Protein AF-A0A1I2MCZ3-F1 (afdb_monomer_lite)

Secondary structure (DSSP,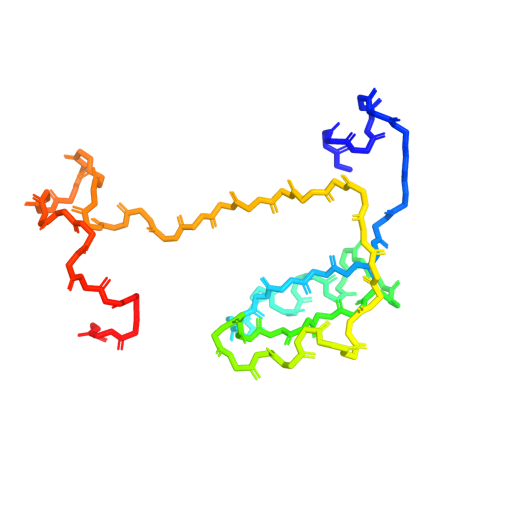 8-state):
-HHHHHH------B----HHHHHHHHHHSTTPPB---TTS--GGGSPP-S--------TTT-TTTT---TTS-TT--

Organism: NCBI:txid380248

Structure (mmCIF, N/CA/C/O backbone):
data_AF-A0A1I2MCZ3-F1
#
_entry.id   AF-A0A1I2MCZ3-F1
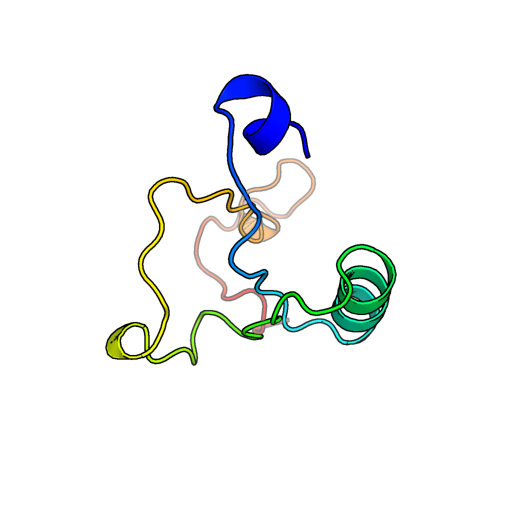#
loop_
_atom_site.group_PDB
_atom_site.id
_atom_site.type_symbol
_atom_site.label_atom_id
_atom_site.label_alt_id
_atom_site.label_comp_id
_atom_site.label_asym_id
_atom_site.label_entity_id
_atom_site.label_seq_id
_atom_site.pdbx_PDB_ins_code
_atom_site.Cartn_x
_atom_site.Cartn_y
_atom_site.Cartn_z
_atom_site.occupancy
_atom_site.B_iso_or_equiv
_atom_site.auth_seq_id
_atom_site.auth_comp_id
_atom_site.auth_asym_id
_atom_site.auth_atom_id
_atom_site.pdbx_PDB_model_num
ATOM 1 N N . MET A 1 1 ? 2.891 10.113 9.949 1.00 88.00 1 MET A N 1
ATOM 2 C CA . MET A 1 1 ? 3.210 10.361 8.517 1.00 88.00 1 MET A CA 1
ATOM 3 C C . MET A 1 1 ? 2.846 11.789 8.109 1.00 88.00 1 MET A C 1
ATOM 5 O O . MET A 1 1 ? 2.142 12.449 8.864 1.00 88.00 1 MET A O 1
ATOM 9 N N . ALA A 1 2 ? 3.328 12.288 6.959 1.00 91.75 2 ALA A N 1
ATOM 10 C CA . ALA A 1 2 ? 3.050 13.659 6.496 1.00 91.75 2 ALA A CA 1
ATOM 11 C C . ALA A 1 2 ? 1.544 13.932 6.337 1.00 91.75 2 ALA A C 1
ATOM 13 O O . ALA A 1 2 ? 1.047 14.898 6.905 1.00 91.75 2 ALA A O 1
ATOM 14 N N . VAL A 1 3 ? 0.811 13.019 5.689 1.00 94.25 3 VAL A N 1
ATOM 15 C CA . VAL A 1 3 ? -0.651 13.109 5.526 1.00 94.25 3 VAL A CA 1
ATOM 16 C C . VAL A 1 3 ? -1.386 13.268 6.864 1.00 94.25 3 VAL A C 1
ATOM 18 O O . VAL A 1 3 ? -2.189 14.178 7.022 1.00 94.25 3 VAL A O 1
ATOM 21 N N . GLN A 1 4 ? -1.035 12.469 7.879 1.00 94.31 4 GLN A N 1
ATOM 22 C CA . GLN A 1 4 ? -1.650 12.563 9.209 1.00 94.31 4 GLN A CA 1
ATOM 23 C C . GLN A 1 4 ? -1.364 13.906 9.888 1.00 94.31 4 GLN A C 1
ATOM 25 O O . GLN A 1 4 ? -2.224 14.424 10.590 1.00 94.31 4 GLN A O 1
ATOM 30 N N . ARG A 1 5 ? -0.160 14.467 9.687 1.00 94.81 5 ARG A N 1
ATOM 31 C CA . ARG A 1 5 ? 0.216 15.773 10.248 1.00 94.81 5 ARG A CA 1
ATOM 32 C C . ARG A 1 5 ? -0.560 16.926 9.615 1.00 94.81 5 ARG A C 1
ATOM 34 O O . ARG A 1 5 ? -0.847 17.886 10.313 1.00 94.81 5 ARG A O 1
ATOM 41 N N . VAL A 1 6 ? -0.865 16.837 8.322 1.00 97.06 6 VAL A N 1
ATOM 42 C CA . VAL A 1 6 ? -1.554 17.904 7.581 1.00 97.06 6 VAL A CA 1
ATOM 43 C C . VAL A 1 6 ? -3.064 17.854 7.792 1.00 97.06 6 VAL A C 1
ATOM 45 O O . VAL A 1 6 ? -3.675 18.890 8.025 1.00 97.06 6 VAL A O 1
ATOM 48 N N . PHE A 1 7 ? -3.665 16.665 7.725 1.00 96.06 7 PHE A N 1
ATOM 49 C CA . PHE A 1 7 ? -5.124 16.530 7.709 1.00 96.06 7 PHE A CA 1
ATOM 50 C C . PHE A 1 7 ? -5.737 16.173 9.066 1.00 96.06 7 PHE A C 1
ATOM 52 O O . PHE A 1 7 ? -6.934 16.361 9.247 1.00 96.06 7 PHE A O 1
ATOM 59 N N . GLY A 1 8 ? -4.935 15.692 10.024 1.00 92.44 8 GLY A N 1
ATOM 60 C CA . GLY A 1 8 ? -5.442 15.101 11.262 1.00 92.44 8 GLY A CA 1
ATOM 61 C C . GLY A 1 8 ? -6.127 13.758 10.984 1.00 92.44 8 GLY A C 1
ATOM 62 O O . GLY A 1 8 ? -7.094 13.675 10.237 1.00 92.44 8 GLY A O 1
ATOM 63 N N . GLY A 1 9 ? -5.617 12.663 11.548 1.00 93.25 9 GLY A N 1
ATOM 64 C CA . GLY A 1 9 ? -6.205 11.345 11.304 1.00 93.25 9 GLY A CA 1
ATOM 65 C C . GLY A 1 9 ? -5.414 10.187 11.892 1.00 93.25 9 GLY A C 1
ATOM 66 O O . GLY A 1 9 ? -4.262 10.327 12.313 1.00 93.25 9 GLY A O 1
ATOM 67 N N . THR A 1 10 ? -6.041 9.015 11.892 1.00 95.44 10 THR A N 1
ATOM 68 C CA . THR A 1 10 ? -5.430 7.759 12.339 1.00 95.44 10 THR A CA 1
ATOM 69 C C . THR A 1 10 ? -5.147 6.861 11.142 1.00 95.44 10 THR A C 1
ATOM 71 O O . THR A 1 10 ? -5.846 6.914 10.132 1.00 95.44 10 THR A O 1
ATOM 74 N N . LEU A 1 11 ? -4.076 6.073 11.228 1.00 96.56 11 LEU A N 1
ATOM 75 C CA . LEU A 1 11 ? -3.760 5.096 10.195 1.00 96.56 11 LEU A CA 1
ATOM 76 C C . LEU A 1 11 ? -4.724 3.915 10.336 1.00 96.56 11 LEU A C 1
ATOM 78 O O . LEU A 1 11 ? -4.731 3.268 11.378 1.00 96.56 11 LEU A O 1
ATOM 82 N N . ALA A 1 12 ? -5.541 3.662 9.314 1.00 96.69 12 ALA A N 1
ATOM 83 C CA . ALA A 1 12 ? -6.533 2.588 9.341 1.00 96.69 12 ALA A CA 1
ATOM 84 C C . ALA A 1 12 ? -5.934 1.229 8.949 1.00 96.69 12 ALA A C 1
ATOM 86 O O . ALA A 1 12 ? -6.219 0.220 9.589 1.00 96.69 12 ALA A O 1
ATOM 87 N N . TRP A 1 13 ? -5.116 1.219 7.899 1.00 97.12 13 TRP A N 1
ATOM 88 C CA . TRP A 1 13 ? -4.470 0.038 7.339 1.00 97.12 13 TRP A CA 1
ATOM 89 C C . TRP A 1 13 ? -3.320 0.460 6.420 1.00 97.12 13 TRP A C 1
ATOM 91 O O . TRP A 1 13 ? -3.231 1.618 6.004 1.00 97.12 13 TRP A O 1
ATOM 101 N N . VAL A 1 14 ? -2.441 -0.489 6.119 1.00 97.56 14 VAL A N 1
ATOM 102 C CA . VAL A 1 14 ? -1.404 -0.400 5.078 1.00 97.56 14 VAL A CA 1
ATOM 103 C C . VAL A 1 14 ? -1.621 -1.534 4.074 1.00 97.56 14 VAL A C 1
ATOM 105 O O . VAL A 1 14 ? -2.373 -2.461 4.366 1.00 97.56 14 VAL A O 1
ATOM 108 N N . ALA A 1 15 ? -1.015 -1.470 2.893 1.00 97.00 15 ALA A N 1
ATOM 109 C CA . ALA A 1 15 ? -1.123 -2.529 1.890 1.00 97.00 15 ALA A CA 1
ATOM 110 C C . ALA A 1 15 ? 0.188 -2.631 1.105 1.00 97.00 15 ALA A C 1
ATOM 112 O O . ALA A 1 15 ? 0.498 -1.748 0.309 1.00 97.00 15 ALA A O 1
ATOM 113 N N . ASP A 1 16 ? 0.970 -3.670 1.391 1.00 96.94 16 ASP A N 1
ATOM 114 C CA . ASP A 1 16 ? 2.209 -4.000 0.686 1.00 96.94 16 ASP A CA 1
ATOM 115 C C . ASP A 1 16 ? 2.426 -5.522 0.727 1.00 96.94 16 ASP A C 1
ATOM 117 O O . ASP A 1 16 ? 2.304 -6.139 1.793 1.00 96.94 16 ASP A O 1
ATOM 121 N N . ASN A 1 17 ? 2.696 -6.134 -0.427 1.00 94.94 17 ASN A N 1
ATOM 122 C CA . ASN A 1 17 ? 2.875 -7.578 -0.582 1.00 94.94 17 ASN A CA 1
ATOM 123 C C . ASN A 1 17 ? 4.345 -8.033 -0.466 1.00 94.94 17 ASN A C 1
ATOM 125 O O . ASN A 1 17 ? 4.595 -9.239 -0.403 1.00 94.94 17 ASN A O 1
ATOM 129 N N . ASP A 1 18 ? 5.319 -7.119 -0.368 1.00 96.38 18 ASP A N 1
ATOM 130 C CA . ASP A 1 18 ? 6.710 -7.485 -0.107 1.00 96.38 18 ASP A CA 1
ATOM 131 C C . ASP A 1 18 ? 6.902 -7.894 1.365 1.00 96.38 18 ASP A C 1
ATOM 133 O O . ASP A 1 18 ? 6.579 -7.169 2.310 1.00 96.38 18 ASP A O 1
ATOM 137 N N . ARG A 1 19 ? 7.477 -9.081 1.586 1.00 96.81 19 ARG A N 1
ATOM 138 C CA . ARG A 1 19 ? 7.667 -9.659 2.931 1.00 96.81 19 ARG A CA 1
ATOM 139 C C . ARG A 1 19 ? 8.565 -8.818 3.848 1.00 96.81 19 ARG A C 1
ATOM 141 O O . ARG A 1 19 ? 8.381 -8.808 5.070 1.00 96.81 19 ARG A O 1
ATOM 148 N N . HIS A 1 20 ? 9.566 -8.148 3.284 1.00 97.75 20 HIS A N 1
ATOM 149 C CA . HIS A 1 20 ? 10.507 -7.329 4.041 1.00 97.75 20 HIS A CA 1
ATOM 150 C C . HIS A 1 20 ? 9.846 -6.008 4.413 1.00 97.75 20 HIS A C 1
ATOM 152 O O . HIS A 1 20 ? 9.957 -5.573 5.560 1.00 97.75 20 HIS A O 1
ATOM 158 N N . VAL A 1 21 ? 9.075 -5.425 3.492 1.00 97.38 21 VAL A N 1
ATOM 159 C CA . VAL A 1 21 ? 8.256 -4.243 3.784 1.00 97.38 21 VAL A CA 1
ATOM 160 C C . VAL A 1 21 ? 7.203 -4.565 4.843 1.00 97.38 21 VAL A C 1
ATOM 162 O O . VAL A 1 21 ? 7.089 -3.829 5.822 1.00 97.38 21 VAL A O 1
ATOM 165 N N . ALA A 1 22 ? 6.510 -5.702 4.743 1.00 97.81 22 ALA A N 1
ATOM 166 C CA . ALA A 1 22 ? 5.553 -6.147 5.758 1.00 97.81 22 ALA A CA 1
ATOM 167 C C . ALA A 1 22 ? 6.182 -6.246 7.163 1.00 97.81 22 ALA A C 1
ATOM 169 O O . ALA A 1 22 ? 5.564 -5.839 8.150 1.00 97.81 22 ALA A O 1
ATOM 170 N N . THR A 1 23 ? 7.432 -6.712 7.258 1.00 97.88 23 THR A N 1
ATOM 171 C CA . THR A 1 23 ? 8.186 -6.764 8.526 1.00 97.88 23 THR A CA 1
ATOM 172 C C . THR A 1 23 ? 8.441 -5.364 9.101 1.00 97.88 23 THR A C 1
ATOM 174 O O . THR A 1 23 ? 8.252 -5.129 10.300 1.00 97.88 23 THR A O 1
ATOM 177 N N . LEU A 1 24 ? 8.837 -4.409 8.254 1.00 97.94 24 LEU A N 1
ATOM 178 C CA . LEU A 1 24 ? 9.034 -3.017 8.665 1.00 97.94 24 LEU A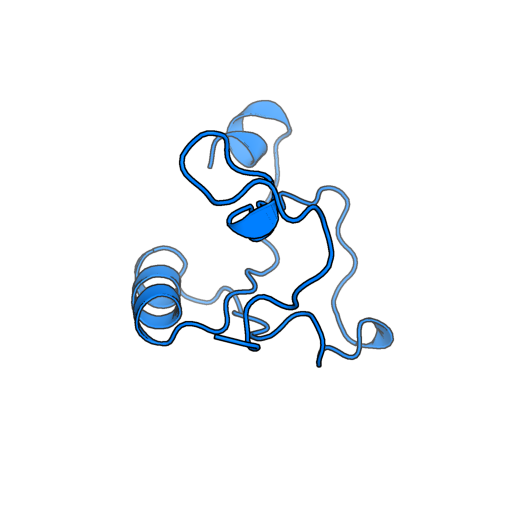 CA 1
ATOM 179 C C . LEU A 1 24 ? 7.716 -2.370 9.105 1.00 97.94 24 LEU A C 1
ATOM 181 O O . LEU A 1 24 ? 7.664 -1.725 10.153 1.00 97.94 24 LEU A O 1
ATOM 185 N N . LEU A 1 25 ? 6.640 -2.580 8.347 1.00 97.94 25 LEU A N 1
ATOM 186 C CA . LEU A 1 25 ? 5.314 -2.046 8.651 1.00 97.94 25 LEU A CA 1
ATOM 187 C C . LEU A 1 25 ? 4.797 -2.552 10.002 1.00 97.94 25 LEU A C 1
ATOM 189 O O . LEU A 1 25 ? 4.334 -1.745 10.804 1.00 97.94 25 LEU A O 1
ATOM 193 N N . ALA A 1 26 ? 4.952 -3.844 10.304 1.00 97.94 26 ALA A N 1
ATOM 194 C CA . ALA A 1 26 ? 4.565 -4.405 11.601 1.00 97.94 26 ALA A CA 1
ATOM 195 C C . ALA A 1 26 ? 5.357 -3.796 12.774 1.00 97.94 26 ALA A C 1
ATOM 197 O O . ALA A 1 26 ? 4.811 -3.606 13.861 1.00 97.94 26 ALA A O 1
ATOM 198 N N . THR A 1 27 ? 6.630 -3.457 12.549 1.00 98.00 27 THR A N 1
ATOM 199 C CA . THR A 1 27 ? 7.497 -2.838 13.563 1.00 98.00 27 THR A CA 1
ATOM 200 C C . THR A 1 27 ? 7.130 -1.371 13.807 1.00 98.00 27 THR A C 1
ATOM 202 O O . THR A 1 27 ? 7.048 -0.930 14.952 1.00 98.00 27 THR A O 1
ATOM 205 N N . HIS A 1 28 ? 6.900 -0.597 12.743 1.00 97.12 28 HIS A N 1
ATOM 206 C CA . HIS A 1 28 ? 6.611 0.839 12.839 1.00 97.12 28 HIS A CA 1
ATOM 207 C C . HIS A 1 28 ? 5.141 1.158 13.145 1.00 97.12 28 HIS A C 1
ATOM 209 O O . HIS A 1 28 ? 4.842 2.226 13.687 1.00 97.12 28 HIS A O 1
ATOM 215 N N . HIS A 1 29 ? 4.224 0.252 12.803 1.00 97.19 29 HIS A N 1
ATOM 216 C CA . HIS A 1 29 ? 2.779 0.416 12.953 1.00 97.19 29 HIS A CA 1
ATOM 217 C C . HIS A 1 29 ? 2.155 -0.808 13.646 1.00 97.19 29 HIS A C 1
ATOM 219 O O . HIS A 1 29 ? 1.319 -1.498 13.058 1.00 97.19 29 HIS A O 1
ATOM 225 N N . PRO A 1 30 ? 2.542 -1.096 14.904 1.00 97.38 30 PRO A N 1
ATOM 226 C CA . PRO A 1 30 ? 2.039 -2.261 15.621 1.00 97.38 30 PRO A CA 1
ATOM 227 C C . PRO A 1 30 ? 0.512 -2.202 15.762 1.00 97.38 30 PRO A C 1
ATOM 229 O O . PRO A 1 30 ? -0.053 -1.178 16.145 1.00 97.38 30 PRO A O 1
ATOM 232 N N . GLY A 1 31 ? -0.153 -3.316 15.448 1.00 96.94 31 GLY A N 1
ATOM 233 C CA . GLY A 1 31 ? -1.613 -3.445 15.509 1.00 96.94 31 GLY A CA 1
ATOM 234 C C . GLY A 1 31 ? -2.373 -2.871 14.307 1.00 96.94 31 GLY A C 1
ATOM 235 O O . GLY A 1 31 ? -3.589 -3.039 14.240 1.00 96.94 31 GLY A O 1
ATOM 236 N N . ILE A 1 32 ? -1.692 -2.235 13.349 1.00 97.75 32 ILE A N 1
ATOM 237 C CA . ILE A 1 32 ? -2.306 -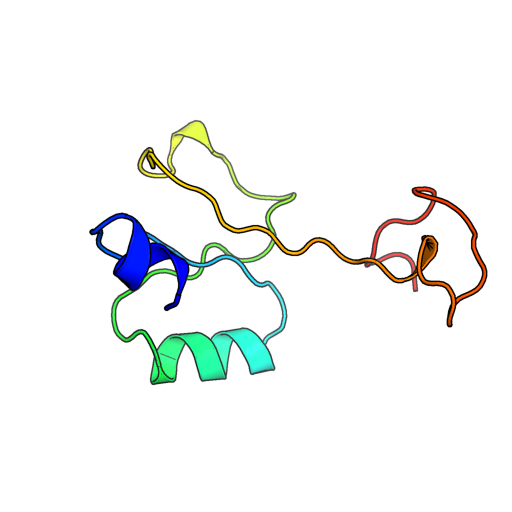1.798 12.092 1.00 97.75 32 ILE A CA 1
ATOM 238 C C . ILE A 1 32 ? -2.241 -2.945 11.074 1.00 97.75 32 ILE A C 1
ATOM 240 O O . ILE A 1 32 ? -1.154 -3.476 10.837 1.00 97.75 32 ILE A O 1
ATOM 244 N N . PRO A 1 33 ? -3.368 -3.344 10.453 1.00 97.00 33 PRO A N 1
ATOM 245 C CA . PRO A 1 33 ? -3.368 -4.444 9.497 1.00 97.00 33 PRO A CA 1
ATOM 246 C C . PRO A 1 33 ? -2.659 -4.055 8.194 1.00 97.00 33 PRO A C 1
ATOM 248 O O . PRO A 1 33 ? -2.896 -2.974 7.646 1.00 97.00 33 PRO A O 1
ATOM 251 N N . ASN A 1 34 ? -1.825 -4.968 7.688 1.00 97.69 34 ASN A N 1
ATOM 252 C CA . ASN A 1 34 ? -1.346 -4.951 6.310 1.00 97.69 34 ASN A CA 1
ATOM 253 C C . ASN A 1 34 ? -2.277 -5.819 5.455 1.00 97.69 34 ASN A C 1
ATOM 255 O O . ASN A 1 34 ? -2.395 -7.016 5.708 1.00 97.69 34 ASN A O 1
ATOM 259 N N . LEU A 1 35 ? -2.940 -5.215 4.471 1.00 97.44 35 LEU A N 1
ATOM 260 C CA . LEU A 1 35 ? -3.903 -5.893 3.605 1.00 97.44 35 LEU A CA 1
ATOM 261 C C . LEU A 1 35 ? -3.241 -6.735 2.500 1.00 97.44 35 LEU A C 1
ATOM 263 O O . LEU A 1 35 ? -3.917 -7.561 1.895 1.00 97.44 35 LEU A O 1
ATOM 267 N N . GLY A 1 36 ? -1.937 -6.566 2.263 1.00 96.12 36 GLY A N 1
ATOM 268 C CA . GLY A 1 36 ? -1.192 -7.319 1.254 1.00 96.12 36 GLY A CA 1
ATOM 269 C C . GLY A 1 36 ? -1.404 -6.801 -0.169 1.00 96.12 36 GLY A C 1
ATOM 270 O O . GLY A 1 36 ? -1.401 -5.592 -0.401 1.00 96.12 36 GLY A O 1
ATOM 271 N N . ASP A 1 37 ? -1.526 -7.726 -1.124 1.00 94.94 37 ASP A N 1
ATOM 272 C CA . ASP A 1 37 ? -1.629 -7.415 -2.551 1.00 94.94 37 ASP A CA 1
ATOM 273 C C . ASP A 1 37 ? -2.981 -6.783 -2.885 1.00 94.94 37 ASP A C 1
ATOM 275 O O . ASP A 1 37 ? -4.023 -7.432 -2.819 1.00 94.94 37 ASP A O 1
ATOM 279 N N . ILE A 1 38 ? -2.954 -5.512 -3.284 1.00 93.81 38 ILE A N 1
ATOM 280 C CA . ILE A 1 38 ? -4.157 -4.730 -3.570 1.00 93.81 38 ILE A CA 1
ATOM 281 C C . ILE A 1 38 ? -4.989 -5.246 -4.750 1.00 93.81 38 ILE A C 1
ATOM 283 O O . ILE A 1 38 ? -6.160 -4.875 -4.853 1.00 93.81 38 ILE A O 1
ATOM 287 N N . SER A 1 39 ? -4.419 -6.085 -5.621 1.00 92.56 39 SER A N 1
ATOM 288 C CA . SER A 1 39 ? -5.150 -6.717 -6.726 1.00 92.56 39 SER A CA 1
ATOM 289 C C . SER A 1 39 ? -6.060 -7.864 -6.269 1.00 92.56 39 SER A C 1
ATOM 291 O O . SER A 1 39 ? -7.049 -8.155 -6.938 1.00 92.56 39 SER A O 1
ATOM 293 N N . GLU A 1 40 ? -5.793 -8.439 -5.093 1.00 95.56 40 GLU A N 1
ATOM 294 C CA . GLU A 1 40 ? -6.497 -9.607 -4.544 1.00 95.56 40 GLU A CA 1
ATOM 295 C C . GLU A 1 40 ? -7.487 -9.242 -3.416 1.00 95.56 40 GLU A C 1
ATOM 297 O O . GLU A 1 40 ? -8.186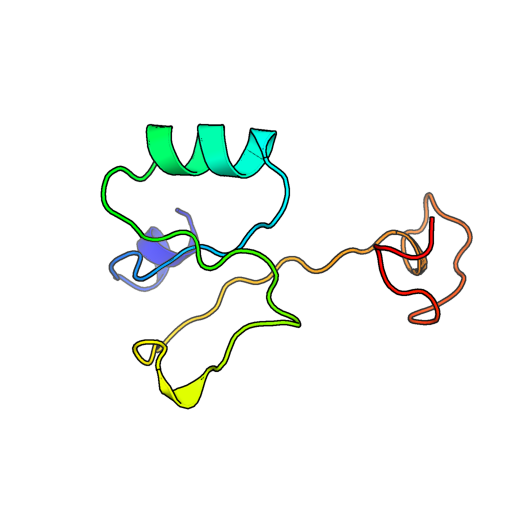 -10.100 -2.873 1.00 95.56 40 GLU A O 1
ATOM 302 N N . ILE A 1 41 ? -7.562 -7.964 -3.026 1.00 95.56 41 ILE A N 1
ATOM 303 C CA . ILE A 1 41 ? -8.400 -7.508 -1.907 1.00 95.56 41 ILE A CA 1
ATOM 304 C C . ILE A 1 41 ? -9.882 -7.451 -2.305 1.00 95.56 41 ILE A C 1
ATOM 306 O O . ILE A 1 41 ? -10.279 -6.733 -3.224 1.00 95.56 41 ILE A O 1
ATOM 310 N N . ASP A 1 42 ? -10.742 -8.091 -1.506 1.00 95.56 42 ASP A N 1
ATOM 311 C CA . ASP A 1 42 ? -12.182 -7.820 -1.525 1.00 95.56 42 ASP A CA 1
ATOM 312 C C . ASP A 1 42 ? -12.519 -6.561 -0.709 1.00 95.56 42 ASP A C 1
ATOM 314 O O . ASP A 1 42 ? -12.777 -6.602 0.499 1.00 95.56 42 ASP A O 1
ATOM 318 N N . TRP A 1 43 ? -12.554 -5.423 -1.399 1.00 95.19 43 TRP A N 1
ATOM 319 C CA . TRP A 1 43 ? -12.764 -4.096 -0.813 1.00 95.19 43 TRP A CA 1
ATOM 320 C C . TRP A 1 43 ? -14.091 -3.923 -0.070 1.00 95.19 43 TRP A C 1
ATOM 322 O O . TRP A 1 43 ? -14.202 -3.033 0.771 1.00 95.19 43 TRP A O 1
ATOM 332 N N . ARG A 1 44 ? -15.088 -4.783 -0.315 1.00 95.81 44 ARG A N 1
ATOM 333 C CA . ARG A 1 44 ? -16.381 -4.732 0.392 1.00 95.81 44 ARG A CA 1
ATOM 334 C C . ARG A 1 44 ? -16.244 -5.037 1.883 1.00 95.81 44 ARG A C 1
ATOM 336 O O . ARG A 1 44 ? -17.112 -4.653 2.661 1.00 95.81 44 ARG A O 1
ATOM 343 N N . HIS A 1 45 ? -15.166 -5.716 2.273 1.00 94.19 45 HIS A N 1
ATOM 344 C CA . HIS A 1 45 ? -14.877 -6.086 3.657 1.00 94.19 45 HIS A CA 1
ATOM 345 C C . HIS A 1 45 ? -13.829 -5.179 4.316 1.00 94.19 45 HIS A C 1
ATOM 347 O O . HIS A 1 45 ? -13.536 -5.333 5.503 1.00 94.19 45 HIS A O 1
ATOM 353 N N . VAL A 1 46 ? -13.264 -4.222 3.575 1.00 96.12 46 VAL A N 1
ATOM 354 C CA . VAL A 1 46 ? -12.283 -3.272 4.104 1.00 96.12 46 VAL A CA 1
ATOM 355 C C . VAL A 1 46 ? -13.014 -2.075 4.700 1.00 96.12 46 VAL A C 1
ATOM 357 O O . VAL A 1 46 ? -13.931 -1.517 4.097 1.00 96.12 46 VAL A O 1
ATOM 360 N N . LYS A 1 47 ? -12.601 -1.655 5.901 1.00 90.94 47 LYS A N 1
ATOM 361 C CA . LYS A 1 47 ? -13.167 -0.469 6.549 1.00 90.94 47 LYS A CA 1
ATOM 362 C C . LYS A 1 47 ? -12.988 0.761 5.636 1.00 90.94 47 LYS A C 1
ATOM 364 O O . LYS A 1 47 ? -11.850 1.025 5.230 1.00 90.94 47 LYS A O 1
ATOM 369 N N . PRO A 1 48 ? -14.056 1.539 5.373 1.00 95.00 48 PRO A N 1
ATOM 370 C CA . PRO A 1 48 ? -13.960 2.780 4.613 1.00 95.00 48 PRO A CA 1
ATOM 371 C C . PRO A 1 48 ? -12.960 3.766 5.224 1.00 95.00 48 PRO A C 1
ATOM 373 O O . PRO A 1 48 ? -12.787 3.827 6.445 1.00 95.00 48 PRO A O 1
ATOM 376 N N . ILE A 1 49 ? -12.327 4.547 4.353 1.00 95.81 49 ILE A N 1
ATOM 377 C CA . ILE A 1 49 ? -11.358 5.589 4.691 1.00 95.81 49 ILE A CA 1
ATOM 378 C C . ILE A 1 49 ? -11.713 6.885 3.964 1.00 95.81 49 ILE A C 1
ATOM 380 O O . ILE A 1 49 ? -12.291 6.853 2.880 1.00 95.81 49 ILE A O 1
ATOM 384 N N . ASP A 1 50 ? -11.309 8.014 4.538 1.00 97.00 50 ASP A N 1
ATOM 385 C CA . ASP A 1 50 ? -11.526 9.337 3.942 1.00 97.00 50 ASP A CA 1
ATOM 386 C C . ASP A 1 50 ? -10.349 9.788 3.058 1.00 97.00 50 ASP A C 1
ATOM 388 O O . ASP A 1 50 ? -10.525 10.563 2.121 1.00 97.00 50 ASP A O 1
ATOM 392 N N . ILE A 1 51 ? -9.130 9.318 3.358 1.00 96.62 51 ILE A N 1
ATOM 393 C CA . ILE A 1 51 ? -7.892 9.721 2.675 1.00 96.62 51 ILE A CA 1
ATOM 394 C C . ILE A 1 51 ? -7.053 8.485 2.352 1.00 96.62 51 ILE A C 1
ATOM 396 O O . ILE A 1 51 ? -6.729 7.703 3.247 1.00 96.62 51 ILE A O 1
ATOM 400 N N . ILE A 1 52 ? -6.635 8.360 1.089 1.00 95.31 52 ILE A N 1
ATOM 401 C CA . ILE A 1 52 ? -5.685 7.346 0.621 1.00 95.31 52 ILE A CA 1
ATOM 402 C C . ILE A 1 52 ? -4.365 8.000 0.200 1.00 95.31 52 ILE A C 1
ATOM 404 O O . ILE A 1 52 ? -4.344 9.021 -0.487 1.00 95.31 52 ILE A O 1
ATOM 408 N N . CYS A 1 53 ? -3.245 7.406 0.608 1.00 95.75 53 CYS A N 1
ATOM 409 C CA . CYS A 1 53 ? -1.927 7.707 0.056 1.00 95.75 53 CYS A CA 1
ATOM 410 C C . CYS A 1 53 ? -1.432 6.466 -0.677 1.00 95.75 53 CYS A C 1
ATOM 412 O O . CYS A 1 53 ? -1.221 5.436 -0.043 1.00 95.75 53 CYS A O 1
ATOM 414 N N . ALA A 1 54 ? -1.247 6.571 -1.990 1.00 94.19 54 ALA A N 1
ATOM 415 C CA . ALA A 1 54 ? -0.786 5.471 -2.823 1.00 94.19 54 ALA A CA 1
ATOM 416 C C . ALA A 1 54 ? 0.398 5.928 -3.678 1.00 94.19 54 ALA A C 1
ATOM 418 O O . ALA A 1 54 ? 0.289 6.887 -4.443 1.00 94.19 54 ALA A O 1
ATOM 419 N N . GLY A 1 55 ? 1.526 5.238 -3.534 1.00 90.88 55 GLY A N 1
ATOM 420 C CA . GLY A 1 55 ? 2.618 5.271 -4.499 1.00 90.88 55 GLY A CA 1
ATOM 421 C C . GLY A 1 55 ? 2.568 3.973 -5.287 1.00 90.88 55 GLY A C 1
ATOM 422 O O . GLY A 1 55 ? 2.887 2.926 -4.735 1.00 90.88 55 GLY A O 1
ATOM 423 N N . PHE A 1 56 ? 2.111 4.028 -6.535 1.00 87.88 56 PHE A N 1
ATOM 424 C CA . PHE A 1 56 ? 2.054 2.841 -7.384 1.00 87.88 56 PHE A CA 1
ATOM 425 C C . PHE A 1 56 ? 3.421 2.583 -8.050 1.00 87.88 56 PHE A C 1
ATOM 427 O O . PHE A 1 56 ? 4.215 3.523 -8.192 1.00 87.88 56 PHE A O 1
ATOM 434 N N . PRO A 1 57 ? 3.709 1.337 -8.466 1.00 87.94 57 PRO A N 1
ATOM 435 C CA . PRO A 1 57 ? 4.939 0.993 -9.177 1.00 87.94 57 PRO A CA 1
ATOM 436 C C . PRO A 1 57 ? 5.144 1.875 -10.420 1.00 87.94 57 PRO A C 1
ATOM 438 O O . PRO A 1 57 ? 4.290 1.935 -11.301 1.00 87.94 57 PRO A O 1
ATOM 441 N N . CYS A 1 58 ? 6.270 2.587 -10.495 1.00 89.06 58 CYS A N 1
ATOM 442 C CA . CYS A 1 58 ? 6.562 3.541 -11.569 1.00 89.06 58 CYS A CA 1
ATOM 443 C C . CYS A 1 58 ? 7.576 3.030 -12.606 1.00 89.06 58 CYS A C 1
ATOM 445 O O . CYS A 1 58 ? 7.985 3.791 -13.482 1.00 89.06 58 CYS A O 1
ATOM 447 N N . GLN A 1 59 ? 8.005 1.770 -12.509 1.00 87.69 59 GLN A N 1
ATOM 448 C CA . GLN A 1 59 ? 9.105 1.172 -13.274 1.00 87.69 59 GLN A CA 1
ATOM 449 C C . GLN A 1 59 ? 8.964 1.417 -14.781 1.00 87.69 59 GLN A C 1
ATOM 451 O O . GLN A 1 59 ? 9.928 1.830 -15.430 1.00 87.69 59 GLN A O 1
ATOM 456 N N . ASP A 1 60 ? 7.757 1.251 -15.319 1.00 86.06 60 ASP A N 1
ATOM 457 C CA . ASP A 1 60 ? 7.527 1.380 -16.756 1.00 86.06 60 ASP A CA 1
ATOM 458 C C . ASP A 1 60 ? 7.443 2.828 -17.258 1.00 86.06 60 ASP A C 1
ATOM 460 O O . ASP A 1 60 ? 7.616 3.082 -18.451 1.00 86.06 60 ASP A O 1
ATOM 464 N N . ILE A 1 61 ? 7.182 3.790 -16.370 1.00 89.25 61 ILE A N 1
ATOM 465 C CA . ILE A 1 61 ? 7.029 5.215 -16.713 1.00 89.25 61 ILE A CA 1
ATOM 466 C C . ILE A 1 61 ? 8.206 6.074 -16.239 1.00 89.25 61 ILE A C 1
ATOM 468 O O . ILE A 1 61 ? 8.288 7.257 -16.566 1.00 89.25 61 ILE A O 1
ATOM 472 N N . SER A 1 62 ? 9.116 5.499 -15.454 1.00 89.19 62 SER A N 1
ATOM 473 C CA . SER A 1 62 ? 10.272 6.198 -14.907 1.00 89.19 62 SER A CA 1
ATOM 474 C C . SER A 1 62 ? 11.213 6.672 -16.013 1.00 89.19 62 SER A C 1
ATOM 476 O O . SER A 1 62 ? 11.542 5.919 -16.930 1.00 89.19 62 SER A O 1
ATOM 478 N N . PHE A 1 63 ? 11.735 7.894 -15.868 1.00 91.31 63 PHE A N 1
ATOM 479 C CA . PHE A 1 63 ? 12.778 8.435 -16.747 1.00 91.31 63 PHE A CA 1
ATOM 480 C C . PHE A 1 63 ? 14.080 7.618 -16.690 1.00 91.31 63 PHE A C 1
ATOM 482 O O . PHE A 1 63 ? 14.836 7.588 -17.654 1.00 91.31 63 PHE A O 1
ATOM 489 N N . ALA A 1 64 ? 14.337 6.937 -15.569 1.00 90.81 64 ALA A N 1
ATOM 490 C CA . ALA A 1 64 ? 15.468 6.020 -15.425 1.00 90.81 64 ALA A CA 1
ATOM 491 C C . ALA A 1 64 ? 15.176 4.607 -15.975 1.00 90.81 64 ALA A C 1
ATOM 493 O O . ALA A 1 64 ? 16.058 3.750 -15.955 1.00 90.81 64 ALA A O 1
ATOM 494 N N . GLY A 1 65 ? 13.940 4.348 -16.411 1.00 85.62 65 GLY A N 1
ATOM 495 C CA . GLY A 1 65 ? 13.484 3.073 -16.953 1.00 85.62 65 GLY A CA 1
ATOM 496 C C . GLY A 1 65 ? 13.424 3.062 -18.481 1.00 85.62 65 GLY A C 1
ATOM 497 O O . GLY A 1 65 ? 14.020 3.887 -19.169 1.00 85.62 65 GLY A O 1
ATOM 498 N N . ARG A 1 66 ? 12.677 2.098 -19.026 1.00 87.06 66 ARG A N 1
ATOM 499 C CA . ARG A 1 66 ? 12.530 1.901 -20.479 1.00 87.06 66 ARG A CA 1
ATOM 500 C C . ARG A 1 66 ? 11.432 2.756 -21.118 1.00 87.06 66 ARG A C 1
ATOM 502 O O . ARG A 1 66 ? 11.296 2.715 -22.337 1.00 87.06 66 ARG A O 1
ATOM 509 N N . GLY A 1 67 ? 10.647 3.486 -20.321 1.00 88.06 67 GLY A N 1
ATOM 510 C CA . GLY A 1 67 ? 9.527 4.291 -20.816 1.00 88.06 67 GLY A CA 1
ATOM 511 C C . GLY A 1 67 ? 8.473 3.467 -21.565 1.00 88.06 67 GLY A C 1
ATOM 512 O O . GLY A 1 67 ? 7.948 3.927 -22.575 1.00 88.06 67 GLY A O 1
ATOM 513 N N . ALA A 1 68 ? 8.195 2.243 -21.106 1.00 87.75 68 ALA A N 1
ATOM 514 C CA . ALA A 1 68 ? 7.247 1.324 -21.736 1.00 87.75 68 ALA A CA 1
ATOM 515 C C . ALA A 1 68 ? 5.772 1.752 -21.578 1.00 87.75 68 ALA A C 1
ATOM 517 O O . ALA A 1 68 ? 4.909 1.224 -22.275 1.00 87.75 68 ALA A O 1
ATOM 518 N N . GLY A 1 69 ? 5.478 2.731 -20.713 1.00 86.50 69 GLY A N 1
ATOM 519 C CA . GLY A 1 69 ? 4.104 3.146 -20.405 1.00 86.50 69 GLY A CA 1
ATOM 520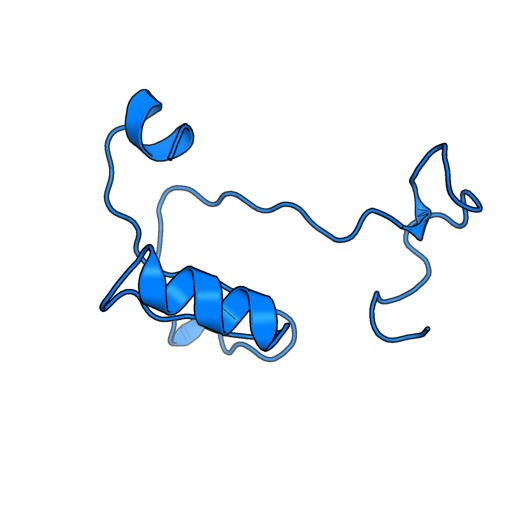 C C . GLY A 1 69 ? 3.430 2.192 -19.417 1.00 86.50 69 GLY A C 1
ATOM 521 O O . GLY A 1 69 ? 4.062 1.281 -18.921 1.00 86.50 69 GLY A O 1
ATOM 522 N N . ILE A 1 70 ? 2.147 2.368 -19.100 1.00 86.62 70 ILE A N 1
ATOM 523 C CA . ILE A 1 70 ? 1.445 1.488 -18.139 1.00 86.62 70 ILE A CA 1
ATOM 524 C C . ILE A 1 70 ? 1.008 0.205 -18.860 1.00 86.62 70 ILE A C 1
ATOM 526 O O . ILE A 1 70 ? -0.167 0.020 -19.167 1.00 86.62 70 ILE A O 1
ATOM 530 N N . MET A 1 71 ? 1.987 -0.617 -19.227 1.00 80.81 71 MET A N 1
ATOM 531 C CA . MET A 1 71 ? 1.796 -1.785 -20.088 1.00 80.81 71 MET A CA 1
ATOM 532 C C . MET A 1 71 ? 2.146 -3.094 -19.385 1.00 80.81 71 MET A C 1
ATOM 534 O O . MET A 1 71 ? 1.625 -4.130 -19.793 1.00 80.81 71 MET A O 1
ATOM 538 N N . HIS A 1 72 ? 2.992 -3.063 -18.351 1.00 69.88 72 HIS A N 1
ATOM 539 C CA . HIS A 1 72 ? 3.362 -4.249 -17.590 1.00 69.88 72 HIS A CA 1
ATOM 540 C C . HIS A 1 72 ? 2.795 -4.175 -16.178 1.00 69.88 72 HIS A C 1
ATOM 542 O O . HIS A 1 72 ? 2.744 -3.117 -15.543 1.00 69.88 72 HIS A O 1
ATOM 548 N N . TYR A 1 73 ? 2.342 -5.320 -15.675 1.00 66.19 73 TYR A N 1
ATOM 549 C CA . TYR A 1 73 ? 2.075 -5.448 -14.257 1.00 66.19 73 TYR A CA 1
ATOM 550 C C . TYR A 1 73 ? 3.412 -5.603 -13.529 1.00 66.19 73 TYR A C 1
ATOM 552 O O . TYR A 1 73 ? 4.333 -6.248 -14.026 1.00 66.19 73 TYR A O 1
ATOM 560 N N . ALA A 1 74 ? 3.537 -5.036 -12.328 1.00 59.47 74 ALA A N 1
ATOM 561 C CA . ALA A 1 74 ? 4.793 -5.079 -11.571 1.00 59.47 74 ALA A CA 1
ATOM 562 C C . ALA A 1 74 ? 5.265 -6.512 -11.225 1.00 59.47 74 ALA A C 1
ATOM 564 O O . ALA A 1 74 ? 6.414 -6.687 -10.829 1.00 59.47 74 ALA A O 1
ATOM 565 N N . GLY A 1 75 ? 4.395 -7.517 -11.380 1.00 56.78 75 GLY A N 1
ATOM 566 C CA . GLY A 1 75 ? 4.704 -8.943 -11.232 1.00 56.78 75 GLY A CA 1
ATOM 567 C C . GLY A 1 75 ? 5.131 -9.672 -12.515 1.00 56.78 75 GLY A C 1
ATOM 568 O O . GLY A 1 75 ? 5.398 -10.865 -12.440 1.00 56.78 75 GLY A O 1
ATOM 569 N N . ASP A 1 76 ? 5.202 -8.996 -13.668 1.00 54.56 76 ASP A N 1
ATOM 570 C CA . ASP A 1 76 ? 5.553 -9.605 -14.966 1.00 54.56 76 ASP A CA 1
ATOM 571 C C . ASP A 1 76 ? 7.078 -9.697 -15.221 1.00 54.56 76 ASP A C 1
ATOM 573 O O . ASP A 1 76 ? 7.499 -10.030 -16.333 1.00 54.56 76 ASP A O 1
ATOM 577 N N . ALA A 1 77 ? 7.909 -9.371 -14.221 1.00 49.06 77 ALA A N 1
ATOM 578 C CA . ALA A 1 77 ? 9.374 -9.335 -14.309 1.00 49.06 77 ALA A CA 1
ATOM 579 C C . ALA A 1 77 ? 10.053 -10.574 -13.705 1.00 49.06 77 ALA A C 1
ATOM 581 O O . ALA A 1 77 ? 9.688 -10.968 -12.574 1.00 49.06 77 ALA A O 1
#

Sequence (77 aa):
MAVQRVFGGTLAWVADNDRHVATLLATHHPGIPNLGDISEIDWRHVKPIDIICAGFPCQDISFAGRGAGIMHYAGDA

pLDDT: mean 91.21, std 10.23, range [49.06, 98.0]

InterPro domains:
  IPR001525 C-5 cytosine methyltransferase [PF00145] (8-72)
  IPR018117 DNA methylase, C-5 cytosine-specific, active site [PS00094] (50-62)
  IPR029063 S-adenosyl-L-methionine-dependent methyltransferase superfamily [G3DSA:3.40.50.150] (1-76)
  IPR029063 S-adenosyl-L-methionine-dependent methyltransferase superfamily [SSF53335] (7-70)

Foldseek 3Di:
DVVCVVPPDDQQAAEAQDPVVVVVCCVVPPPHYHQYDPVPDPCVPRDDDDDDDDDDDCQCCDPVHPVNPPPDDPPPD

Radius of gyration: 14.78 Å; chains: 1; bounding box: 32×28×37 Å